Protein AF-H0EH13-F1 (afdb_monomer_lite)

Secondary structure (DSSP, 8-state):
--S-SEEEEEEEE---SSHHHHHHHHTT-B-TTSS--TT-TT---B----EEEEEEEE-HHHHHHTT----------------S-SSTT---HHHHHHHHHHH--S---S---------TTHHHHHHHHHHTSTTSSSS---TTTT--------TTPPPPPPB-SS-B-----EE---

Organism: Glarea lozoyensis (strain ATCC 74030 / MF5533) (NCBI:txid1104152)

Sequence (178 aa):
MGESGIAVAAGGNLILGPELFIALSKLNMASSKGRSAMWDADVDGYGRGEGFVAVVLKRLSDAIRDGDHIDCVIRNTGANQDGRTKGITMPSAALQAELIRKTNSNDQPQYFEAHGTGTQVGDPKEAEAIHKIAPFNGPLKLVTEGAIPWPALADGVPRRASVNSFEIFSQKTLKRIY

Foldseek 3Di:
DPPDQKDKDKDWDDCPDCPVVVVCVVVQAADPVLAQPFPDPPQRHHHFATAMAMAMEHPPVVCVVVVHDAPEAQPFDDDDDQPDDPDPPAHALVVLLVRCVVGDPPDQDPDDDFLRTSHPRVNVSRLSNQCVDPPNVDPRPPVPPCPPVPPCDPPPDDDDFDDRVRYGPDDDDHYYHD

Structure (mmCIF, N/CA/C/O backbone):
data_AF-H0EH13-F1
#
_entry.id   AF-H0EH13-F1
#
loop_
_atom_site.group_PDB
_atom_site.id
_atom_site.type_symbol
_atom_site.label_atom_id
_atom_site.label_alt_id
_atom_site.label_comp_id
_atom_site.label_asym_id
_atom_site.label_entity_id
_atom_site.label_seq_id
_atom_site.pdbx_PDB_ins_code
_atom_site.Cartn_x
_atom_site.Cartn_y
_atom_site.Cartn_z
_atom_site.occupancy
_atom_site.B_iso_or_equiv
_atom_site.auth_seq_id
_atom_site.auth_comp_id
_atom_site.auth_asym_id
_atom_site.auth_atom_id
_atom_site.pdbx_PDB_model_num
ATOM 1 N N . MET A 1 1 ? -1.075 9.176 20.485 1.00 54.72 1 MET A N 1
ATOM 2 C CA . MET A 1 1 ? -0.876 10.600 20.825 1.00 54.72 1 MET A CA 1
ATOM 3 C C . MET A 1 1 ? -2.207 11.298 20.566 1.00 54.72 1 MET A C 1
ATOM 5 O O . MET A 1 1 ? -2.710 11.210 19.456 1.00 54.72 1 MET A O 1
ATOM 9 N N . GLY A 1 2 ? -2.868 11.816 21.607 1.00 76.62 2 GLY A N 1
ATOM 10 C CA . GLY A 1 2 ? -4.240 12.356 21.561 1.00 76.62 2 GLY A CA 1
ATOM 11 C C . GLY A 1 2 ? -4.309 13.814 21.105 1.00 76.62 2 GLY A C 1
ATOM 12 O O . GLY A 1 2 ? -5.017 14.606 21.712 1.00 76.62 2 GLY A O 1
ATOM 13 N N . GLU A 1 3 ? -3.530 14.165 20.085 1.00 83.12 3 GLU A N 1
ATOM 14 C CA . GLU A 1 3 ? -3.295 15.551 19.649 1.00 83.12 3 GLU A CA 1
ATOM 15 C C . GLU A 1 3 ? -4.515 16.180 18.964 1.00 83.12 3 GLU A C 1
ATOM 17 O O . GLU A 1 3 ? -4.647 17.399 18.931 1.00 83.12 3 GLU A O 1
ATOM 22 N N . SER A 1 4 ? -5.437 15.353 18.461 1.00 90.12 4 SER A N 1
ATOM 23 C CA . SER A 1 4 ? -6.726 15.794 17.936 1.00 90.12 4 SER A CA 1
ATOM 24 C C . SER A 1 4 ? -7.840 14.789 18.244 1.00 90.12 4 SER A C 1
ATOM 26 O O . SER A 1 4 ? -7.603 13.587 18.402 1.00 90.12 4 SER A O 1
ATOM 28 N N . GLY A 1 5 ? -9.078 15.284 18.333 1.00 91.06 5 GLY A N 1
ATOM 29 C CA . GLY A 1 5 ? -10.285 14.454 18.414 1.00 91.06 5 GLY A CA 1
ATOM 30 C C . GLY A 1 5 ? -10.743 13.907 17.058 1.00 91.06 5 GLY A C 1
ATOM 31 O O . GLY A 1 5 ? -11.390 12.863 17.013 1.00 91.06 5 GLY A O 1
ATOM 32 N N . ILE A 1 6 ? -10.392 14.595 15.966 1.00 94.56 6 ILE A N 1
ATOM 33 C CA . ILE A 1 6 ? -10.706 14.236 14.576 1.00 94.56 6 ILE A CA 1
ATOM 34 C C . ILE A 1 6 ? -9.483 14.551 13.708 1.00 94.56 6 ILE A C 1
ATOM 36 O O . ILE A 1 6 ? -8.852 15.592 13.882 1.00 94.56 6 ILE A O 1
ATOM 40 N N . ALA A 1 7 ? -9.158 13.692 12.750 1.00 94.69 7 ALA A N 1
ATOM 41 C CA . ALA A 1 7 ? -8.095 13.943 11.781 1.00 94.69 7 ALA A CA 1
ATOM 42 C C . ALA A 1 7 ? -8.599 13.736 10.352 1.00 94.69 7 ALA A C 1
ATOM 44 O O . ALA A 1 7 ? -9.527 12.966 10.123 1.00 94.69 7 ALA A O 1
ATOM 45 N N . VAL A 1 8 ? -7.970 14.401 9.386 1.00 94.12 8 VAL A N 1
ATOM 46 C CA . VAL A 1 8 ? -8.143 14.100 7.962 1.00 94.12 8 VAL A CA 1
ATOM 47 C C . VAL A 1 8 ? -6.836 13.513 7.454 1.00 94.12 8 VAL A C 1
ATOM 49 O O . VAL A 1 8 ? -5.797 14.163 7.540 1.00 94.12 8 VAL A O 1
ATOM 52 N N . ALA A 1 9 ? -6.891 12.291 6.933 1.00 90.44 9 ALA A N 1
ATOM 53 C CA . ALA A 1 9 ? -5.786 11.663 6.223 1.00 90.44 9 ALA A CA 1
ATOM 54 C C . ALA A 1 9 ? -6.095 11.699 4.726 1.00 90.44 9 ALA A C 1
ATOM 56 O O . ALA A 1 9 ? -7.140 11.219 4.295 1.00 90.44 9 ALA A O 1
ATOM 57 N N . ALA A 1 10 ? -5.213 12.293 3.930 1.00 87.81 10 ALA A N 1
ATOM 58 C CA . ALA A 1 10 ? -5.427 12.469 2.500 1.00 87.81 10 ALA A CA 1
ATOM 59 C C . ALA A 1 10 ? -4.150 12.193 1.709 1.00 87.81 10 ALA A C 1
ATOM 61 O O . ALA A 1 10 ? -3.042 12.332 2.226 1.00 87.81 10 ALA A O 1
ATOM 62 N N . GLY A 1 11 ? -4.321 11.823 0.445 1.00 84.81 11 GLY A N 1
ATOM 63 C CA . GLY A 1 11 ? -3.234 11.576 -0.490 1.00 84.81 11 GLY A CA 1
ATOM 64 C C . GLY A 1 11 ? -3.709 11.751 -1.925 1.00 84.81 11 GLY A C 1
ATOM 65 O O . GLY A 1 11 ? -4.874 11.515 -2.241 1.00 84.81 11 GLY A O 1
ATOM 66 N N . GLY A 1 12 ? -2.807 12.175 -2.802 1.00 85.94 12 GLY A N 1
ATOM 67 C CA . GLY A 1 12 ? -3.092 12.300 -4.223 1.00 85.94 12 GLY A CA 1
ATOM 68 C C . GLY A 1 12 ? -1.839 12.173 -5.072 1.00 85.94 12 GLY A C 1
ATOM 69 O O . GLY A 1 12 ? -0.728 12.379 -4.589 1.00 85.94 12 GLY A O 1
ATOM 70 N N . ASN A 1 13 ? -2.045 11.831 -6.338 1.00 84.62 13 ASN A N 1
ATOM 71 C CA . ASN A 1 13 ? -1.014 11.709 -7.354 1.00 84.62 13 ASN A CA 1
ATOM 72 C C . ASN A 1 13 ? -1.520 12.322 -8.662 1.00 84.62 13 ASN A C 1
ATOM 74 O O . ASN A 1 13 ? -2.626 12.006 -9.105 1.00 84.62 13 ASN A O 1
ATOM 78 N N . LEU A 1 14 ? -0.694 13.169 -9.272 1.00 88.25 14 LEU A N 1
ATOM 79 C CA . LEU A 1 14 ? -0.935 13.778 -10.576 1.00 88.25 14 LEU A CA 1
ATOM 80 C C . LEU A 1 14 ? 0.293 13.562 -11.464 1.00 88.25 14 LEU A C 1
ATOM 82 O O . LEU A 1 14 ? 1.437 13.654 -11.014 1.00 88.25 14 LEU A O 1
ATOM 86 N N . ILE A 1 15 ? 0.058 13.294 -12.740 1.00 89.44 15 ILE A N 1
ATOM 87 C CA . ILE A 1 15 ? 1.062 13.118 -13.780 1.00 89.44 15 ILE A CA 1
ATOM 88 C C . ILE A 1 15 ? 1.108 14.425 -14.572 1.00 89.44 15 ILE A C 1
ATOM 90 O O . ILE A 1 15 ? 0.484 14.586 -15.613 1.00 89.44 15 ILE A O 1
ATOM 94 N N . LEU A 1 16 ? 1.868 15.382 -14.043 1.00 94.31 16 LEU A N 1
ATOM 95 C CA . LEU A 1 16 ? 1.957 16.737 -14.599 1.00 94.31 16 LEU A CA 1
ATOM 96 C C . LEU A 1 16 ? 2.927 16.858 -15.785 1.00 94.31 16 LEU A C 1
ATOM 98 O O . LEU A 1 16 ? 2.994 17.906 -16.421 1.00 94.31 16 LEU A O 1
ATOM 102 N N . GLY A 1 17 ? 3.688 15.801 -16.071 1.00 94.62 17 GLY A N 1
ATOM 103 C CA . GLY A 1 17 ? 4.712 15.795 -17.106 1.00 94.62 17 GLY A CA 1
ATOM 104 C C . GLY A 1 17 ? 5.308 14.404 -17.358 1.00 94.62 17 GLY A C 1
ATOM 105 O O . GLY A 1 17 ? 5.054 13.455 -16.599 1.00 94.62 17 GLY A O 1
ATOM 106 N N . PRO A 1 18 ? 6.076 14.252 -18.452 1.00 95.56 18 PRO A N 1
ATOM 107 C CA . PRO A 1 18 ? 6.612 12.967 -18.892 1.00 95.56 18 PRO A CA 1
ATOM 108 C C . PRO A 1 18 ? 7.867 12.515 -18.130 1.00 95.56 18 PRO A C 1
ATOM 110 O O . PRO A 1 18 ? 8.273 11.363 -18.266 1.00 95.56 18 PRO A O 1
ATOM 113 N N . GLU A 1 19 ? 8.503 13.373 -17.333 1.00 95.94 19 GLU A N 1
ATOM 114 C CA . GLU A 1 19 ? 9.848 13.167 -16.775 1.00 95.94 19 GLU A CA 1
ATOM 115 C C . GLU A 1 19 ? 9.931 11.897 -15.926 1.00 95.94 19 GLU A C 1
ATOM 117 O O . GLU A 1 19 ? 10.826 11.070 -16.114 1.00 95.94 19 GLU A O 1
ATOM 122 N N . LEU A 1 20 ? 8.958 11.702 -15.030 1.00 90.75 20 LEU A N 1
ATOM 123 C CA . LEU A 1 20 ? 8.872 10.492 -14.211 1.00 90.75 20 LEU A CA 1
ATOM 124 C C . LEU A 1 20 ? 8.579 9.252 -15.058 1.00 90.75 20 LEU A C 1
ATOM 126 O O . LEU A 1 20 ? 9.126 8.189 -14.783 1.00 90.75 20 LEU A O 1
ATOM 130 N N . PHE A 1 21 ? 7.766 9.375 -16.110 1.00 91.00 21 PHE A N 1
ATOM 131 C CA . PHE A 1 21 ? 7.489 8.260 -17.017 1.00 91.00 21 PHE A CA 1
ATOM 132 C C . PHE A 1 21 ? 8.769 7.821 -17.745 1.00 91.00 21 PHE A C 1
ATOM 134 O O . PHE A 1 21 ? 9.078 6.631 -17.802 1.00 91.00 21 PHE A O 1
ATOM 141 N N . ILE A 1 22 ? 9.564 8.783 -18.224 1.00 94.56 22 ILE A N 1
ATOM 142 C CA . ILE A 1 22 ? 10.861 8.544 -18.872 1.00 94.56 22 ILE A CA 1
ATOM 143 C C . ILE A 1 22 ? 11.846 7.896 -17.891 1.00 94.56 22 ILE A C 1
ATOM 145 O O . ILE A 1 22 ? 12.510 6.922 -18.244 1.00 94.56 22 ILE A O 1
ATOM 149 N N . ALA A 1 23 ? 11.948 8.412 -16.663 1.00 93.00 23 ALA A N 1
ATOM 150 C CA . ALA A 1 23 ? 12.843 7.864 -15.645 1.00 93.00 23 ALA A CA 1
ATOM 151 C C . ALA A 1 23 ? 12.492 6.408 -15.293 1.00 93.00 23 ALA A C 1
ATOM 153 O O . ALA A 1 23 ? 13.369 5.547 -15.288 1.00 93.00 23 ALA A O 1
ATOM 154 N N . LEU A 1 24 ? 11.208 6.115 -15.074 1.00 90.81 24 LEU A N 1
ATOM 155 C CA . LEU A 1 24 ? 10.723 4.768 -14.758 1.00 90.81 24 LEU A CA 1
ATOM 156 C C . LEU A 1 24 ? 10.870 3.800 -15.936 1.00 90.81 24 LEU A C 1
ATOM 158 O O . LEU A 1 24 ? 11.195 2.634 -15.726 1.00 90.81 24 LEU A O 1
ATOM 162 N N . SER A 1 25 ? 10.706 4.286 -17.168 1.00 90.56 25 SER A N 1
ATOM 163 C CA . SER A 1 25 ? 10.962 3.492 -18.377 1.00 90.56 25 SER A CA 1
ATOM 164 C C . SER A 1 25 ? 12.436 3.091 -18.475 1.00 90.56 25 SER A C 1
ATOM 166 O O . SER A 1 25 ? 12.742 1.937 -18.746 1.00 90.56 25 SER A O 1
ATOM 168 N N . LYS A 1 26 ? 13.369 4.006 -18.168 1.00 92.69 26 LYS A N 1
ATOM 169 C CA . LYS A 1 26 ? 14.815 3.702 -18.135 1.00 92.69 26 LYS A CA 1
ATOM 170 C C . LYS A 1 26 ? 15.196 2.690 -17.052 1.00 92.69 26 LYS A C 1
ATOM 172 O O . LYS A 1 26 ? 16.201 2.002 -17.195 1.00 92.69 26 LYS A O 1
ATOM 177 N N . LEU A 1 27 ? 14.410 2.609 -15.980 1.00 89.31 27 LEU A N 1
ATOM 178 C CA . LEU A 1 27 ? 14.568 1.620 -14.913 1.00 89.31 27 LEU A CA 1
ATOM 179 C C . LEU A 1 27 ? 13.824 0.304 -15.199 1.00 89.31 27 LEU A C 1
ATOM 181 O O . LEU A 1 27 ? 13.862 -0.589 -14.358 1.00 89.31 27 LEU A O 1
ATOM 185 N N . ASN A 1 28 ? 13.161 0.175 -16.357 1.00 88.94 28 ASN A N 1
ATOM 186 C CA . ASN A 1 28 ? 12.287 -0.952 -16.708 1.00 88.94 28 ASN A CA 1
ATOM 187 C C . ASN A 1 28 ? 11.207 -1.227 -15.645 1.00 88.94 28 ASN A C 1
ATOM 189 O O . ASN A 1 28 ? 10.910 -2.373 -15.323 1.00 88.94 28 ASN A O 1
ATOM 193 N N . MET A 1 29 ? 10.654 -0.162 -15.056 1.00 88.88 29 MET A N 1
ATOM 194 C CA . MET A 1 29 ? 9.601 -0.257 -14.039 1.00 88.88 29 MET A CA 1
ATOM 195 C C . MET A 1 29 ? 8.202 -0.007 -14.610 1.00 88.88 29 MET A C 1
ATOM 197 O O . MET A 1 29 ? 7.222 -0.470 -14.035 1.00 88.88 29 MET A O 1
ATOM 201 N N . ALA A 1 30 ? 8.097 0.728 -15.718 1.00 90.00 30 ALA A N 1
ATOM 202 C CA . ALA A 1 30 ? 6.824 1.013 -16.373 1.00 90.00 30 ALA A CA 1
ATOM 203 C C . ALA A 1 30 ? 6.450 -0.109 -17.354 1.00 90.00 30 ALA A C 1
ATOM 205 O O . ALA A 1 30 ? 7.268 -0.486 -18.192 1.00 90.00 30 ALA A O 1
ATOM 206 N N . SER A 1 31 ? 5.207 -0.589 -17.280 1.00 89.12 31 SER A N 1
ATOM 207 C CA . SER A 1 31 ? 4.662 -1.553 -18.240 1.00 89.12 31 SER A CA 1
ATOM 208 C C . SER A 1 31 ? 4.526 -0.921 -19.624 1.00 89.12 31 SER A C 1
ATOM 210 O O . SER A 1 31 ? 3.983 0.179 -19.768 1.00 89.12 31 SER A O 1
ATOM 212 N N . SER A 1 32 ? 4.912 -1.661 -20.665 1.00 89.38 32 SER A N 1
ATOM 213 C CA . SER A 1 32 ? 4.678 -1.265 -22.061 1.00 89.38 32 SER A CA 1
ATOM 214 C C . SER A 1 32 ? 3.188 -1.257 -22.428 1.00 89.38 32 SER A C 1
ATOM 216 O O . SER A 1 32 ? 2.768 -0.545 -23.340 1.00 89.38 32 SER A O 1
ATOM 218 N N . LYS A 1 33 ? 2.379 -2.022 -21.686 1.00 86.00 33 LYS A N 1
ATOM 219 C CA . LYS A 1 33 ? 0.923 -2.139 -21.842 1.00 86.00 33 LYS A CA 1
ATOM 220 C C . LYS A 1 33 ? 0.164 -1.109 -20.999 1.00 86.00 33 LYS A C 1
ATOM 222 O O . LYS A 1 33 ? -1.061 -1.056 -21.074 1.00 86.00 33 LYS A O 1
ATOM 227 N N . GLY A 1 34 ? 0.868 -0.324 -20.176 1.00 84.44 34 GLY A N 1
ATOM 228 C CA . GLY A 1 34 ? 0.276 0.707 -19.322 1.00 84.44 34 GLY A CA 1
ATOM 229 C C . GLY A 1 34 ? -0.646 0.173 -18.221 1.00 84.44 34 GLY A C 1
ATOM 230 O O . GLY A 1 34 ? -1.480 0.928 -17.731 1.00 84.44 34 GLY A O 1
ATOM 231 N N . ARG A 1 35 ? -0.519 -1.105 -17.834 1.00 83.19 35 ARG A N 1
ATOM 232 C CA . ARG A 1 35 ? -1.324 -1.742 -16.777 1.00 83.19 35 ARG A CA 1
ATOM 233 C C . ARG A 1 35 ? -0.442 -2.526 -15.812 1.00 83.19 35 ARG A C 1
ATOM 235 O O . ARG A 1 35 ? 0.536 -3.123 -16.249 1.00 83.19 35 ARG A O 1
ATOM 242 N N . SER A 1 36 ? -0.831 -2.596 -14.544 1.00 84.38 36 SER A N 1
ATOM 243 C CA . SER A 1 36 ? -0.211 -3.503 -13.571 1.00 84.38 36 SER A CA 1
ATOM 244 C C . SER A 1 36 ? -0.865 -4.883 -13.654 1.00 84.38 36 SER A C 1
ATOM 246 O O . SER A 1 36 ? -2.033 -5.057 -13.309 1.00 84.38 36 SER A O 1
ATOM 248 N N . ALA A 1 37 ? -0.136 -5.875 -14.164 1.00 83.69 37 ALA A N 1
ATOM 249 C CA . ALA A 1 37 ? -0.628 -7.245 -14.317 1.00 83.69 37 ALA A CA 1
ATOM 250 C C . ALA A 1 37 ? -0.261 -8.104 -13.094 1.00 83.69 37 ALA A C 1
ATOM 252 O O . ALA A 1 37 ? 0.515 -9.044 -13.212 1.00 83.69 37 ALA A O 1
ATOM 253 N N . MET A 1 38 ? -0.772 -7.743 -11.911 1.00 82.12 38 MET A N 1
ATOM 254 C CA . MET A 1 38 ? -0.418 -8.392 -10.639 1.00 82.12 38 MET A CA 1
ATOM 255 C C . MET A 1 38 ? -0.448 -9.929 -10.724 1.00 82.12 38 MET A C 1
ATOM 257 O O . MET A 1 38 ? -1.483 -10.511 -11.049 1.00 82.12 38 MET A O 1
ATOM 261 N N . TRP A 1 39 ? 0.676 -10.566 -10.378 1.00 78.88 39 TRP A N 1
ATOM 262 C CA . TRP A 1 39 ? 0.885 -12.024 -10.357 1.00 78.88 39 TRP A CA 1
ATOM 263 C C . TRP A 1 39 ? 0.629 -12.759 -11.685 1.00 78.88 39 TRP A C 1
ATOM 265 O O . TRP A 1 39 ? 0.521 -13.986 -11.697 1.00 78.88 39 TRP A O 1
ATOM 275 N N . ASP A 1 40 ? 0.560 -12.032 -12.801 1.00 83.25 40 ASP A N 1
ATOM 276 C CA . ASP A 1 40 ? 0.473 -12.602 -14.145 1.00 83.25 40 ASP A CA 1
ATOM 277 C C . ASP A 1 40 ? 1.837 -13.186 -14.572 1.00 83.25 40 ASP A C 1
ATOM 279 O O . ASP A 1 40 ? 2.895 -12.755 -14.108 1.00 83.25 40 ASP A O 1
ATOM 283 N N . ALA A 1 41 ? 1.830 -14.171 -15.469 1.00 83.94 41 ALA A N 1
ATOM 284 C CA . ALA A 1 41 ? 3.056 -14.715 -16.051 1.00 83.94 41 ALA A CA 1
ATOM 285 C C . ALA A 1 41 ? 3.766 -13.687 -16.951 1.00 83.94 41 ALA A C 1
ATOM 287 O O . ALA A 1 41 ? 4.995 -13.680 -17.031 1.00 83.94 41 ALA A O 1
ATOM 288 N N . ASP A 1 42 ? 2.999 -12.789 -17.578 1.00 85.38 42 ASP A N 1
ATOM 289 C CA . ASP A 1 42 ? 3.485 -11.816 -18.561 1.00 85.38 42 ASP A CA 1
ATOM 290 C C . ASP A 1 42 ? 3.710 -10.411 -17.964 1.00 85.38 42 ASP A C 1
ATOM 292 O O . ASP A 1 42 ? 3.483 -9.393 -18.634 1.00 85.38 42 ASP A O 1
ATOM 296 N N . VAL A 1 43 ? 4.135 -10.345 -16.697 1.00 84.56 43 VAL A N 1
ATOM 297 C CA . VAL A 1 43 ? 4.481 -9.098 -15.996 1.00 84.56 43 VAL A CA 1
ATOM 298 C C . VAL A 1 43 ? 5.682 -8.383 -16.626 1.00 84.56 43 VAL A C 1
ATOM 300 O O . VAL A 1 43 ? 6.763 -8.956 -16.793 1.00 84.56 43 VAL A O 1
ATOM 303 N N . ASP A 1 44 ? 5.513 -7.094 -16.928 1.00 88.50 44 ASP A N 1
ATOM 304 C CA . ASP A 1 44 ? 6.537 -6.235 -17.540 1.00 88.50 44 ASP A CA 1
ATOM 305 C C . ASP A 1 44 ? 6.702 -4.870 -16.847 1.00 88.50 44 ASP A C 1
ATOM 307 O O . ASP A 1 44 ? 7.415 -4.008 -17.354 1.00 88.50 44 ASP A O 1
ATOM 311 N N . GLY A 1 45 ? 6.069 -4.667 -15.687 1.00 88.12 45 GLY A N 1
ATOM 312 C CA . GLY A 1 45 ? 6.070 -3.403 -14.954 1.00 88.12 45 GLY A CA 1
ATOM 313 C C . GLY A 1 45 ? 4.665 -2.969 -14.544 1.00 88.12 45 GLY A C 1
ATOM 314 O O . GLY A 1 45 ? 3.700 -3.717 -14.681 1.00 88.12 45 GLY A O 1
ATOM 315 N N . TYR A 1 46 ? 4.547 -1.729 -14.072 1.00 84.88 46 TYR A N 1
ATOM 316 C CA . TYR A 1 46 ? 3.275 -1.167 -13.611 1.00 84.88 46 TYR A CA 1
ATOM 317 C C . TYR A 1 46 ? 2.735 -0.069 -14.535 1.00 84.88 46 TYR A C 1
ATOM 319 O O . TYR A 1 46 ? 3.485 0.596 -15.260 1.00 84.88 46 TYR A O 1
ATOM 327 N N . GLY A 1 47 ? 1.417 0.136 -14.493 1.00 87.00 47 GLY A N 1
ATOM 328 C CA . GLY A 1 47 ? 0.738 1.276 -15.111 1.00 87.00 47 GLY A CA 1
ATOM 329 C C . GLY A 1 47 ? 0.723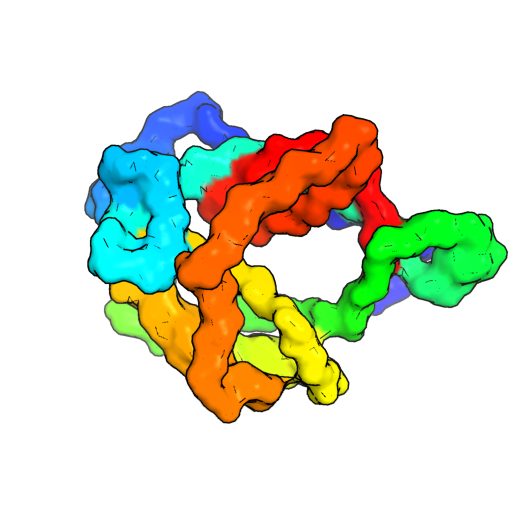 2.485 -14.175 1.00 87.00 47 GLY A C 1
ATOM 330 O O . GLY A 1 47 ? 0.548 2.339 -12.973 1.00 87.00 47 GLY A O 1
ATOM 331 N N . ARG A 1 48 ? 0.910 3.704 -14.695 1.00 85.50 48 ARG A N 1
ATOM 332 C CA . ARG A 1 48 ? 0.820 4.920 -13.864 1.00 85.50 48 ARG A CA 1
ATOM 333 C C . ARG A 1 48 ? -0.612 5.448 -13.854 1.00 85.50 48 ARG A C 1
ATOM 335 O O . ARG A 1 48 ? -1.188 5.643 -14.919 1.00 85.50 48 ARG A O 1
ATOM 342 N N . GLY A 1 49 ? -1.143 5.743 -12.669 1.00 83.19 49 GLY A N 1
ATOM 343 C CA . GLY A 1 49 ? -2.481 6.324 -12.499 1.00 83.19 49 GLY A CA 1
ATOM 344 C C . GLY A 1 49 ? -2.481 7.663 -11.761 1.00 83.19 49 GLY A C 1
ATOM 345 O O . GLY A 1 49 ? -1.566 7.962 -10.997 1.00 83.19 49 GLY A O 1
ATOM 346 N N . GLU A 1 50 ? -3.530 8.458 -11.955 1.00 83.62 50 GLU A N 1
ATOM 347 C CA . GLU A 1 50 ? -3.790 9.695 -11.210 1.00 83.62 50 GLU A CA 1
ATOM 348 C C . GLU A 1 50 ? -4.980 9.533 -10.266 1.00 83.62 50 GLU A C 1
ATOM 350 O O . GLU A 1 50 ? -5.931 8.802 -10.548 1.00 83.62 50 GLU A O 1
ATOM 355 N N . GLY A 1 51 ? -4.981 10.282 -9.167 1.00 81.81 51 GLY A N 1
ATOM 356 C CA . GLY A 1 51 ? -6.152 10.352 -8.310 1.00 81.81 51 GLY A CA 1
ATOM 357 C C . GLY A 1 51 ? -5.929 11.080 -6.999 1.00 81.81 51 GLY A C 1
ATOM 358 O O . GLY A 1 51 ? -4.837 11.548 -6.692 1.00 81.81 51 GLY A O 1
ATOM 359 N N . PHE A 1 52 ? -6.999 11.184 -6.221 1.00 83.50 52 PHE A N 1
ATOM 360 C CA . PHE A 1 52 ? -6.986 11.793 -4.899 1.00 83.50 52 PHE A CA 1
ATOM 361 C C . PHE A 1 52 ? -7.976 11.071 -3.992 1.00 83.50 52 PHE A C 1
ATOM 363 O O . PHE A 1 52 ? -9.067 10.691 -4.424 1.00 83.50 52 PHE A O 1
ATOM 370 N N . VAL A 1 53 ? -7.611 10.929 -2.724 1.00 82.06 53 VAL A N 1
ATOM 371 C CA . VAL A 1 53 ? -8.468 10.393 -1.673 1.00 82.06 53 VAL A CA 1
ATOM 372 C C . VAL A 1 53 ? -8.279 11.196 -0.394 1.00 82.06 53 VAL A C 1
ATOM 374 O O . VAL A 1 53 ? -7.181 11.652 -0.078 1.00 82.06 53 VAL A O 1
ATOM 377 N N . ALA A 1 54 ? -9.358 11.331 0.366 1.00 85.12 54 ALA A N 1
ATOM 378 C CA . ALA A 1 54 ? -9.306 11.816 1.731 1.00 85.12 54 ALA A CA 1
ATOM 379 C C . ALA A 1 54 ? -10.273 11.017 2.597 1.00 85.12 54 ALA A C 1
ATOM 381 O O . ALA A 1 54 ? -11.388 10.693 2.174 1.00 85.12 54 ALA A O 1
ATOM 382 N N . VAL A 1 55 ? -9.829 10.728 3.816 1.00 86.69 55 VAL A N 1
ATOM 383 C CA . VAL A 1 55 ? -10.612 10.047 4.833 1.00 86.69 55 VAL A CA 1
ATOM 384 C C . VAL A 1 55 ? -10.588 10.823 6.138 1.00 86.69 55 VAL A C 1
ATOM 386 O O . VAL A 1 55 ? -9.568 11.402 6.512 1.00 86.69 55 VAL A O 1
ATOM 389 N N . VAL A 1 56 ? -11.719 10.850 6.832 1.00 92.31 56 VAL A N 1
ATOM 390 C CA . VAL A 1 56 ? -11.824 11.489 8.148 1.00 92.31 56 VAL A CA 1
ATOM 391 C C . VAL A 1 56 ? -11.792 10.413 9.218 1.00 92.31 56 VAL A C 1
ATOM 393 O O . VAL A 1 56 ? -12.669 9.557 9.232 1.00 92.31 56 VAL A O 1
ATOM 396 N N . LEU A 1 57 ? -10.815 10.516 10.113 1.00 94.00 57 LEU A N 1
ATOM 397 C CA . LEU A 1 57 ? -10.565 9.610 11.223 1.00 94.00 57 LEU A CA 1
ATOM 398 C C . LEU A 1 57 ? -11.085 10.205 12.530 1.00 94.00 57 LEU A C 1
ATOM 400 O O . LEU A 1 57 ? -10.933 11.403 12.792 1.00 94.00 57 LEU A O 1
ATOM 404 N N . LYS A 1 58 ? -11.641 9.357 13.390 1.00 93.44 58 LYS A N 1
ATOM 405 C CA . LYS A 1 58 ? -12.078 9.712 14.745 1.00 93.44 58 LYS A CA 1
ATOM 406 C C . LYS A 1 58 ? -12.001 8.474 15.626 1.00 93.44 58 LYS A C 1
ATOM 408 O O . LYS A 1 58 ? -12.125 7.357 15.138 1.00 93.44 58 LYS A O 1
ATOM 413 N N . ARG A 1 59 ? -11.850 8.656 16.938 1.00 95.06 59 ARG A N 1
ATOM 414 C CA . ARG A 1 59 ? -11.949 7.529 17.875 1.00 95.06 59 ARG A CA 1
ATOM 415 C C . ARG A 1 59 ? -13.323 6.869 17.762 1.00 95.06 59 ARG A C 1
ATOM 417 O O . ARG A 1 59 ? -14.338 7.558 17.853 1.00 95.06 59 ARG A O 1
ATOM 424 N N . LEU A 1 60 ? -13.343 5.540 17.659 1.00 94.50 60 LEU A N 1
ATOM 425 C CA . LEU A 1 60 ? -14.570 4.745 17.550 1.00 94.50 60 LEU A CA 1
ATOM 426 C C . LEU A 1 60 ? -15.588 5.072 18.656 1.00 94.50 60 LEU A C 1
ATOM 428 O O . LEU A 1 60 ? -16.772 5.220 18.379 1.00 94.50 60 LEU A O 1
ATOM 432 N N . SER A 1 61 ? -15.133 5.254 19.900 1.00 95.06 61 SER A N 1
ATOM 433 C CA . SER A 1 61 ? -16.008 5.615 21.023 1.00 95.06 61 SER A CA 1
ATOM 434 C C . SER A 1 61 ? -16.713 6.959 20.823 1.00 95.06 61 SER A C 1
ATOM 436 O O . SER A 1 61 ? -17.891 7.087 21.140 1.00 95.06 61 SER A O 1
ATOM 438 N N . ASP A 1 62 ? -16.013 7.956 20.276 1.00 95.88 62 ASP A N 1
ATOM 439 C CA . ASP A 1 62 ? -16.598 9.270 20.006 1.00 95.88 62 ASP A CA 1
ATOM 440 C C . ASP A 1 62 ? -17.487 9.238 18.758 1.00 95.88 62 ASP A C 1
ATOM 442 O O . ASP A 1 62 ? -18.459 9.980 18.680 1.00 95.88 62 ASP A O 1
ATOM 446 N N . ALA A 1 63 ? -17.171 8.396 17.772 1.00 93.62 63 ALA A N 1
ATOM 447 C CA . ALA A 1 63 ? -18.028 8.174 16.608 1.00 93.62 63 ALA A CA 1
ATOM 448 C C . ALA A 1 63 ? -19.378 7.573 17.022 1.00 93.62 63 ALA A C 1
ATOM 450 O O . ALA A 1 63 ? -20.422 8.096 16.647 1.00 93.62 63 ALA A O 1
ATOM 451 N N . ILE A 1 64 ? -19.348 6.544 17.877 1.00 95.94 64 ILE A N 1
ATOM 452 C CA . ILE A 1 64 ? -20.548 5.910 18.438 1.00 95.94 64 ILE A CA 1
ATOM 453 C C . ILE A 1 64 ? -21.339 6.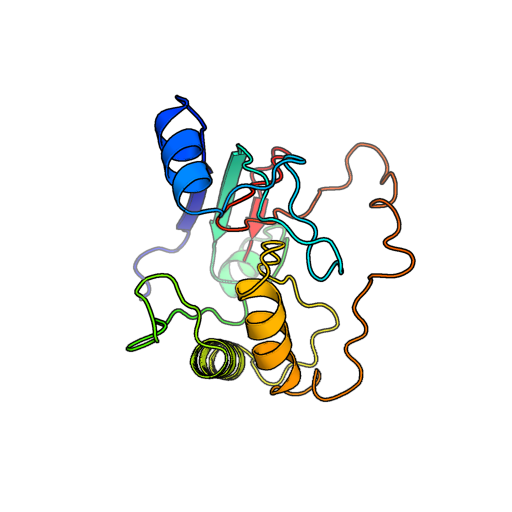904 19.293 1.00 95.94 64 ILE A C 1
ATOM 455 O O . ILE A 1 64 ? -22.547 7.026 19.108 1.00 95.94 64 ILE A O 1
ATOM 459 N N . ARG A 1 65 ? -20.672 7.627 20.208 1.00 97.19 65 ARG A N 1
ATOM 460 C CA . ARG A 1 65 ? -21.325 8.626 21.072 1.00 97.19 65 ARG A CA 1
ATOM 461 C C . ARG A 1 65 ? -22.066 9.681 20.256 1.00 97.19 65 ARG A C 1
ATOM 463 O O . ARG A 1 65 ? -23.181 10.044 20.610 1.00 97.19 65 ARG A O 1
ATOM 470 N N . ASP A 1 66 ? -21.441 10.163 19.187 1.00 96.44 66 ASP A N 1
ATOM 471 C CA . ASP A 1 66 ? -21.981 11.260 18.385 1.00 96.44 66 ASP A CA 1
ATOM 472 C C . ASP A 1 66 ? -22.951 10.767 17.289 1.00 96.44 66 ASP A C 1
ATOM 474 O O . ASP A 1 66 ? -23.475 11.580 16.532 1.00 96.44 66 ASP A O 1
ATOM 478 N N . GLY A 1 67 ? -23.217 9.455 17.205 1.00 96.38 67 GLY A N 1
ATOM 479 C CA . GLY A 1 67 ? -24.131 8.872 16.218 1.00 96.38 67 GLY A CA 1
ATOM 480 C C . GLY A 1 67 ? -23.615 8.950 14.779 1.00 96.38 67 GLY A C 1
ATOM 481 O O . GLY A 1 67 ? -24.408 9.004 13.839 1.00 96.38 67 GLY A O 1
ATOM 482 N N . ASP A 1 68 ? -22.294 8.986 14.596 1.00 93.50 68 ASP A N 1
ATOM 483 C CA . ASP A 1 68 ? -21.681 9.072 13.278 1.00 93.50 68 ASP A CA 1
ATOM 484 C C . ASP A 1 68 ? -21.894 7.777 12.467 1.00 93.50 68 ASP A C 1
ATOM 486 O O . ASP A 1 68 ? -21.827 6.666 12.997 1.00 93.50 68 ASP A O 1
ATOM 490 N N . HIS A 1 69 ? -22.063 7.907 11.148 1.00 91.31 69 HIS A N 1
ATOM 491 C CA . HIS A 1 69 ? -21.974 6.764 10.237 1.00 91.31 69 HIS A CA 1
ATOM 492 C C . HIS A 1 69 ? -20.523 6.282 10.132 1.00 91.31 69 HIS A C 1
ATOM 494 O O . HIS A 1 69 ? -19.655 7.086 9.804 1.00 91.31 69 HIS A O 1
ATOM 500 N N . ILE A 1 70 ? -20.277 4.991 10.374 1.00 90.19 70 ILE A N 1
ATOM 501 C CA . ILE A 1 70 ? -18.940 4.381 10.409 1.00 90.19 70 ILE A CA 1
ATOM 502 C C . ILE A 1 70 ? -18.733 3.494 9.173 1.00 90.19 70 ILE A C 1
ATOM 504 O O . ILE A 1 70 ? -19.360 2.440 9.081 1.00 90.19 70 ILE A O 1
ATOM 508 N N . ASP A 1 71 ? -17.836 3.887 8.254 1.00 88.56 71 ASP A N 1
ATOM 509 C CA . ASP A 1 71 ? -17.525 3.092 7.048 1.00 88.56 71 ASP A CA 1
ATOM 510 C C . ASP A 1 71 ? -16.737 1.808 7.388 1.00 88.56 71 ASP A C 1
ATOM 512 O O . ASP A 1 71 ? -17.010 0.733 6.853 1.00 88.56 71 ASP A O 1
ATOM 516 N N . CYS A 1 72 ? -15.730 1.909 8.263 1.00 86.19 72 CYS A N 1
ATOM 517 C CA . CYS A 1 72 ? -14.946 0.777 8.767 1.00 86.19 72 CYS A CA 1
ATOM 518 C C . CYS A 1 72 ? -14.189 1.143 10.055 1.00 86.19 72 CYS A C 1
ATOM 520 O O . CYS A 1 72 ? -14.302 2.272 10.525 1.00 86.19 72 CYS A O 1
ATOM 522 N N . VAL A 1 73 ? -13.468 0.166 10.627 1.00 89.81 73 VAL A N 1
ATOM 523 C CA . VAL A 1 73 ? -12.623 0.323 11.824 1.00 89.81 73 VAL A CA 1
ATOM 524 C C . VAL A 1 73 ? -11.176 -0.066 11.506 1.00 89.81 73 VAL A C 1
ATOM 526 O O . VAL A 1 73 ? -10.907 -1.218 11.155 1.00 89.81 73 VAL A O 1
ATOM 529 N N . ILE A 1 74 ? -10.233 0.855 11.694 1.00 90.56 74 ILE A N 1
ATOM 530 C CA . ILE A 1 74 ? -8.792 0.620 11.604 1.00 90.56 74 ILE A CA 1
ATOM 531 C C . ILE A 1 74 ? -8.335 -0.062 12.895 1.00 90.56 74 ILE A C 1
ATOM 533 O O . ILE A 1 74 ? -8.247 0.548 13.959 1.00 90.56 74 ILE A O 1
ATOM 537 N N . ARG A 1 75 ? -8.026 -1.359 12.804 1.00 89.06 75 ARG A N 1
ATOM 538 C CA . ARG A 1 75 ? -7.546 -2.150 13.950 1.00 89.06 75 ARG A CA 1
ATOM 539 C C . ARG A 1 75 ? -6.095 -1.861 14.292 1.00 89.06 75 ARG A C 1
ATOM 541 O O . ARG A 1 75 ? -5.752 -1.749 15.464 1.00 89.06 75 ARG A O 1
ATOM 548 N N . ASN A 1 76 ? -5.250 -1.764 13.272 1.00 90.00 76 ASN A N 1
ATOM 549 C CA . ASN A 1 76 ? -3.824 -1.575 13.449 1.00 90.00 76 ASN A CA 1
ATOM 550 C C . ASN A 1 76 ? -3.198 -0.956 12.197 1.00 90.00 76 ASN A C 1
ATOM 552 O O . ASN A 1 76 ? -3.701 -1.129 11.087 1.00 90.00 76 ASN A O 1
ATOM 556 N N . THR A 1 77 ? -2.083 -0.254 12.375 1.00 91.69 77 THR A N 1
ATOM 557 C CA . THR A 1 77 ? -1.276 0.303 11.281 1.00 91.69 77 THR A CA 1
ATOM 558 C C . THR A 1 77 ? 0.199 0.115 11.602 1.00 91.69 77 THR A C 1
ATOM 560 O O . THR A 1 77 ? 0.584 -0.036 12.762 1.00 91.69 77 THR A O 1
ATOM 563 N N . GLY A 1 78 ? 1.049 0.102 10.581 1.00 91.69 78 GLY A N 1
ATOM 564 C CA . GLY A 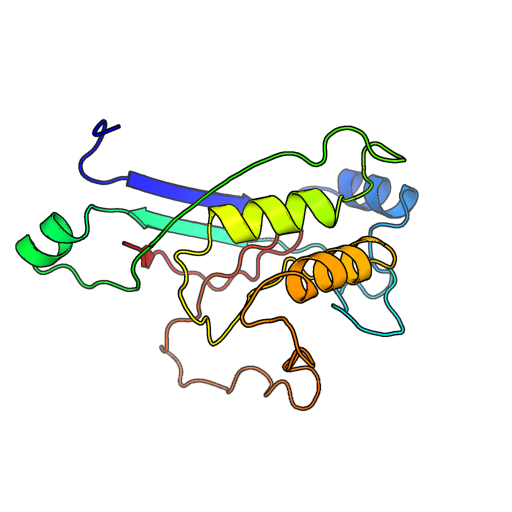1 78 ? 2.483 -0.022 10.784 1.00 91.69 78 GLY A CA 1
ATOM 565 C C . GLY A 1 78 ? 3.262 0.387 9.551 1.00 91.69 78 GLY A C 1
ATOM 566 O O . GLY A 1 78 ? 2.758 0.324 8.434 1.00 91.69 78 GLY A O 1
ATOM 567 N N . ALA A 1 79 ? 4.512 0.770 9.777 1.00 95.19 79 ALA A N 1
ATOM 568 C CA . ALA A 1 79 ? 5.491 1.028 8.736 1.00 95.19 79 ALA A CA 1
ATOM 569 C C . ALA A 1 79 ? 6.850 0.463 9.166 1.00 95.19 79 ALA A C 1
ATOM 571 O O . ALA A 1 79 ? 7.162 0.408 10.362 1.00 95.19 79 ALA A O 1
ATOM 572 N N . ASN A 1 80 ? 7.653 0.048 8.190 1.00 94.69 80 ASN A N 1
ATOM 573 C CA . ASN A 1 80 ? 9.063 -0.297 8.352 1.00 94.69 80 ASN A CA 1
ATOM 574 C C . ASN A 1 80 ? 9.838 0.055 7.065 1.00 94.69 80 ASN A C 1
ATOM 576 O O . ASN A 1 80 ? 9.387 0.896 6.288 1.00 94.69 80 ASN A O 1
ATOM 580 N N . GLN A 1 81 ? 11.031 -0.514 6.884 1.00 93.69 81 GLN A N 1
ATOM 581 C CA . GLN A 1 81 ? 11.899 -0.300 5.725 1.00 93.69 81 GLN A CA 1
ATOM 582 C C . GLN A 1 81 ? 12.569 -1.612 5.328 1.00 93.69 81 GLN A C 1
ATOM 584 O O . GLN A 1 81 ? 12.810 -2.454 6.190 1.00 93.69 81 GLN A O 1
ATOM 589 N N . ASP A 1 82 ? 12.939 -1.745 4.053 1.00 92.25 82 ASP A N 1
ATOM 590 C CA . ASP A 1 82 ? 13.570 -2.953 3.500 1.00 92.25 82 ASP A CA 1
ATOM 591 C C . ASP A 1 82 ? 15.036 -3.160 3.941 1.00 92.25 82 ASP A C 1
ATOM 593 O O . ASP A 1 82 ? 15.631 -4.213 3.693 1.00 92.25 82 ASP A O 1
ATOM 597 N N . GLY A 1 83 ? 15.633 -2.184 4.629 1.00 92.19 83 GLY A N 1
ATOM 598 C CA . GLY A 1 83 ? 16.995 -2.287 5.148 1.00 92.19 83 GLY A CA 1
ATOM 599 C C . GLY A 1 83 ? 18.031 -2.486 4.036 1.00 92.19 83 GLY A C 1
ATOM 600 O O . GLY A 1 83 ? 18.004 -1.810 3.011 1.00 92.19 83 GLY A O 1
ATOM 601 N N . ARG A 1 84 ? 18.992 -3.395 4.248 1.00 93.19 84 ARG A N 1
ATOM 602 C CA . ARG A 1 84 ? 20.060 -3.670 3.274 1.00 93.19 84 ARG A CA 1
ATOM 603 C C . ARG A 1 84 ? 19.661 -4.799 2.324 1.00 93.19 84 ARG A C 1
ATOM 605 O O . ARG A 1 84 ? 19.735 -5.970 2.691 1.00 93.19 84 ARG A O 1
ATOM 612 N N . THR A 1 85 ? 19.325 -4.447 1.087 1.00 91.75 85 THR A N 1
ATOM 613 C CA . THR A 1 85 ? 19.004 -5.388 0.001 1.00 91.75 85 THR A CA 1
ATOM 614 C C . THR A 1 85 ? 20.061 -5.335 -1.116 1.00 91.75 85 THR A C 1
ATOM 616 O O . THR A 1 85 ? 21.059 -4.621 -1.015 1.00 91.75 85 THR A O 1
ATOM 619 N N . LYS A 1 86 ? 19.902 -6.144 -2.177 1.00 87.75 86 LYS A N 1
ATOM 620 C CA . LYS A 1 86 ? 20.867 -6.229 -3.299 1.00 87.75 86 LYS A CA 1
ATOM 621 C C . LYS A 1 86 ? 20.908 -4.975 -4.186 1.00 87.75 86 LYS A C 1
ATOM 623 O O . LYS A 1 86 ? 21.801 -4.853 -5.016 1.00 87.75 86 LYS A O 1
ATOM 628 N N . GLY A 1 87 ? 19.955 -4.068 -4.024 1.00 88.06 87 GLY A N 1
ATOM 629 C CA . GLY A 1 87 ? 19.879 -2.801 -4.738 1.00 88.06 87 GLY A CA 1
ATOM 630 C C . GLY A 1 87 ? 18.869 -1.902 -4.044 1.00 88.06 87 GLY A C 1
ATOM 631 O O . GLY A 1 87 ? 17.938 -2.404 -3.431 1.00 88.06 87 GLY A O 1
ATOM 632 N N . ILE A 1 88 ? 19.037 -0.585 -4.139 1.00 86.38 88 ILE A N 1
ATOM 633 C CA . ILE A 1 88 ? 18.224 0.382 -3.381 1.00 86.38 88 ILE A CA 1
ATOM 634 C C . ILE A 1 88 ? 16.706 0.258 -3.627 1.00 86.38 88 ILE A C 1
ATOM 636 O O . ILE A 1 88 ? 15.919 0.631 -2.769 1.00 86.38 88 ILE A O 1
ATOM 640 N N . THR A 1 89 ? 16.299 -0.297 -4.773 1.00 85.50 89 THR A N 1
ATOM 641 C CA . THR A 1 89 ? 14.897 -0.524 -5.165 1.00 85.50 89 THR A CA 1
ATOM 642 C C . THR A 1 89 ? 14.426 -1.970 -4.980 1.00 85.50 89 THR A C 1
ATOM 644 O O . THR A 1 89 ? 13.298 -2.296 -5.339 1.00 85.50 89 THR A O 1
ATOM 647 N N . MET A 1 90 ? 15.283 -2.864 -4.475 1.00 89.94 90 MET A N 1
ATOM 648 C CA . MET A 1 90 ? 14.958 -4.284 -4.345 1.00 89.94 90 MET A CA 1
ATOM 649 C C . MET A 1 90 ? 14.170 -4.548 -3.057 1.00 89.94 90 MET A C 1
ATOM 651 O O . MET A 1 90 ? 14.704 -4.260 -1.983 1.00 89.94 90 MET A O 1
ATOM 655 N N . PRO A 1 91 ? 12.980 -5.172 -3.139 1.00 91.88 91 PRO A N 1
ATOM 656 C CA . PRO A 1 91 ? 12.128 -5.409 -1.978 1.00 91.88 91 PRO A CA 1
ATOM 657 C C . PRO A 1 91 ? 12.626 -6.557 -1.091 1.00 91.88 91 PRO A C 1
ATOM 659 O O . PRO A 1 91 ? 13.284 -7.498 -1.558 1.00 91.88 91 PRO A O 1
ATOM 662 N N . SER A 1 92 ? 12.259 -6.521 0.195 1.00 93.94 92 SER A N 1
ATOM 663 C CA . SER A 1 92 ? 12.580 -7.565 1.174 1.00 93.94 92 SER A CA 1
ATOM 664 C C . SER A 1 92 ? 11.336 -8.323 1.637 1.00 93.94 92 SER A C 1
ATOM 666 O O . SER A 1 92 ? 10.608 -7.885 2.527 1.00 93.94 92 SER A O 1
ATOM 668 N N . ALA A 1 93 ? 11.139 -9.540 1.120 1.00 92.81 93 ALA A N 1
ATOM 669 C CA . ALA A 1 93 ? 10.033 -10.405 1.550 1.00 92.81 93 ALA A CA 1
ATOM 670 C C . ALA A 1 93 ? 10.043 -10.694 3.065 1.00 92.81 93 ALA A C 1
ATOM 672 O O . ALA A 1 93 ? 8.997 -10.864 3.684 1.00 92.81 93 ALA A O 1
ATOM 673 N N . ALA A 1 94 ? 11.227 -10.756 3.685 1.00 93.88 94 ALA A N 1
ATOM 674 C CA . ALA A 1 94 ? 11.349 -10.996 5.120 1.00 93.88 94 ALA A CA 1
ATOM 675 C C . ALA A 1 94 ? 10.796 -9.824 5.945 1.00 93.88 94 ALA A C 1
ATOM 677 O O . ALA A 1 94 ? 10.056 -10.054 6.903 1.00 93.88 94 ALA A O 1
ATOM 678 N N . LEU A 1 95 ? 11.116 -8.588 5.546 1.00 94.75 95 LEU A N 1
ATOM 679 C CA . LEU A 1 95 ? 10.706 -7.383 6.268 1.00 94.75 95 LEU A CA 1
ATOM 680 C C . LEU A 1 95 ? 9.264 -6.987 5.950 1.00 94.75 95 LEU A C 1
ATOM 682 O O . LEU A 1 95 ? 8.559 -6.534 6.849 1.00 94.75 95 LEU A O 1
ATOM 686 N N . GLN A 1 96 ? 8.771 -7.264 4.741 1.00 93.44 96 GLN A N 1
ATOM 687 C CA . GLN A 1 96 ? 7.333 -7.220 4.463 1.00 93.44 96 GLN A CA 1
ATOM 688 C C . GLN A 1 96 ? 6.576 -8.204 5.361 1.00 93.44 96 GLN A C 1
ATOM 690 O O . GLN A 1 96 ? 5.584 -7.839 5.989 1.00 93.44 96 GLN A O 1
ATOM 695 N N . ALA A 1 97 ? 7.079 -9.436 5.504 1.00 91.25 97 ALA A N 1
ATOM 696 C CA . ALA A 1 97 ? 6.404 -10.425 6.330 1.00 91.25 97 ALA A CA 1
ATOM 697 C C . ALA A 1 97 ? 6.422 -10.068 7.827 1.00 91.25 97 ALA A C 1
ATOM 699 O O . ALA A 1 97 ? 5.474 -10.344 8.562 1.00 91.25 97 ALA A O 1
ATOM 700 N N . GLU A 1 98 ? 7.509 -9.456 8.296 1.00 92.94 98 GLU A N 1
ATOM 701 C CA . GLU A 1 98 ? 7.595 -8.910 9.649 1.00 92.94 98 GLU A CA 1
ATOM 702 C C . GLU A 1 98 ? 6.583 -7.784 9.871 1.00 92.94 98 GLU A C 1
ATOM 704 O O . GLU A 1 98 ? 5.884 -7.795 10.885 1.00 92.94 98 GLU A O 1
ATOM 709 N N . LEU A 1 99 ? 6.454 -6.860 8.911 1.00 93.56 99 LEU A N 1
ATOM 710 C CA . LEU A 1 99 ? 5.474 -5.782 8.991 1.00 93.56 99 LEU A CA 1
ATOM 711 C C . LEU A 1 99 ? 4.055 -6.336 9.092 1.00 93.56 99 LEU A C 1
ATOM 713 O O . LEU A 1 99 ? 3.325 -5.950 9.999 1.00 93.56 99 LEU A O 1
ATOM 717 N N . ILE A 1 100 ? 3.694 -7.271 8.210 1.00 90.19 100 ILE A N 1
ATOM 718 C CA . ILE A 1 100 ? 2.360 -7.879 8.201 1.00 90.19 100 ILE A CA 1
ATOM 719 C C . ILE A 1 100 ? 2.101 -8.631 9.517 1.00 90.19 100 ILE A C 1
ATOM 721 O O . ILE A 1 100 ? 1.016 -8.514 10.074 1.00 90.19 100 ILE A O 1
ATOM 725 N N . ARG A 1 101 ? 3.080 -9.357 10.080 1.00 88.62 101 ARG A N 1
ATOM 726 C CA . ARG A 1 101 ? 2.923 -9.999 11.403 1.00 88.62 101 ARG A CA 1
ATOM 727 C C . ARG A 1 101 ? 2.719 -8.989 12.528 1.00 88.62 101 ARG A C 1
ATOM 729 O O . ARG A 1 101 ? 1.940 -9.246 13.435 1.00 88.62 101 ARG A O 1
ATOM 736 N N . LYS A 1 102 ? 3.424 -7.858 12.482 1.00 89.81 102 LYS A N 1
ATOM 737 C CA . LYS A 1 102 ? 3.300 -6.793 13.483 1.00 89.81 102 LYS A CA 1
ATOM 738 C C . LYS A 1 102 ? 1.945 -6.089 13.401 1.00 89.81 102 LYS A C 1
ATOM 740 O O . LYS A 1 102 ? 1.437 -5.632 14.424 1.00 89.81 102 LYS A O 1
ATOM 745 N N . THR A 1 103 ? 1.383 -5.968 12.199 1.00 90.50 103 THR A N 1
ATOM 746 C CA . THR A 1 103 ? 0.107 -5.282 11.979 1.00 90.50 103 THR A CA 1
ATOM 747 C C . THR A 1 103 ? -1.101 -6.209 12.074 1.00 90.50 103 THR A C 1
ATOM 749 O O . THR A 1 103 ? -2.173 -5.741 12.447 1.00 90.50 103 THR A O 1
ATOM 752 N N . ASN A 1 104 ? -0.951 -7.510 11.820 1.00 83.56 104 ASN A N 1
ATOM 753 C CA . ASN A 1 104 ? -2.044 -8.470 11.927 1.00 83.56 104 ASN A CA 1
ATOM 754 C C . ASN A 1 104 ? -2.360 -8.800 13.397 1.00 83.56 104 ASN A C 1
ATOM 756 O O . ASN A 1 104 ? -1.551 -9.393 14.107 1.00 83.56 104 ASN A O 1
ATOM 760 N N . SER A 1 105 ? -3.567 -8.467 13.849 1.00 68.12 105 SER A N 1
ATOM 761 C CA . SER A 1 105 ? -4.061 -8.641 15.225 1.00 68.12 105 SER A CA 1
ATOM 762 C C . SER A 1 105 ? -4.460 -10.082 15.592 1.00 68.12 105 SER A C 1
ATOM 764 O O . SER A 1 105 ? -5.255 -10.281 16.506 1.00 68.12 105 SER A O 1
ATOM 766 N N . ASN A 1 106 ? -3.899 -11.097 14.923 1.00 65.88 106 ASN A N 1
ATOM 767 C CA . ASN A 1 106 ? -4.375 -12.494 14.932 1.00 65.88 106 ASN A CA 1
ATOM 768 C C . ASN A 1 106 ? -5.795 -12.673 14.370 1.00 65.88 106 ASN A C 1
ATOM 770 O O . ASN A 1 106 ? -6.440 -13.695 14.616 1.00 65.88 106 ASN A O 1
ATOM 774 N N . ASP A 1 107 ? -6.274 -11.699 13.600 1.00 67.81 107 ASP A N 1
ATOM 775 C CA . ASP A 1 107 ? -7.510 -11.847 12.850 1.00 67.81 107 ASP A CA 1
ATOM 776 C C . ASP A 1 107 ? -7.291 -12.848 11.703 1.00 67.81 107 ASP A C 1
ATOM 778 O O . ASP A 1 107 ? -6.172 -13.029 11.210 1.00 67.81 107 ASP A O 1
ATOM 782 N N . GLN A 1 108 ? -8.363 -13.520 11.277 1.00 73.38 108 GLN A N 1
ATOM 783 C CA . GLN A 1 108 ? -8.365 -14.336 10.062 1.00 73.38 108 GLN A CA 1
ATOM 784 C C . GLN A 1 108 ? -8.947 -13.508 8.907 1.00 73.38 108 GLN A C 1
ATOM 786 O O . GLN A 1 108 ? -10.154 -13.576 8.657 1.00 73.38 108 GLN A O 1
ATOM 791 N N . PRO A 1 109 ? -8.139 -12.669 8.227 1.00 74.44 109 PRO A N 1
ATOM 792 C CA . PRO A 1 109 ? -8.628 -11.835 7.140 1.00 74.44 109 PRO A CA 1
ATOM 793 C C . PRO A 1 109 ? -9.180 -12.695 6.003 1.00 74.44 109 PRO A C 1
ATOM 795 O O . PRO A 1 109 ? -8.539 -13.631 5.533 1.00 74.44 109 PRO A O 1
ATOM 798 N N . GLN A 1 110 ? -10.365 -12.330 5.519 1.00 76.88 110 GLN A N 1
ATOM 799 C CA . GLN A 1 110 ? -10.977 -12.956 4.342 1.00 76.88 110 GLN A CA 1
ATOM 800 C C . GLN A 1 110 ? -10.411 -12.406 3.026 1.00 76.88 110 GLN A C 1
ATOM 802 O O . GLN A 1 110 ? -10.695 -12.941 1.958 1.00 76.88 110 GLN A O 1
ATOM 807 N N . TYR A 1 111 ? -9.654 -11.310 3.097 1.00 75.31 111 TYR A N 1
ATOM 808 C CA . TYR A 1 111 ? -9.160 -10.572 1.946 1.00 75.31 111 TYR A CA 1
ATOM 809 C C . TYR A 1 111 ? -7.830 -9.890 2.271 1.00 75.31 111 TYR A C 1
ATOM 811 O O . TYR A 1 111 ? -7.662 -9.358 3.371 1.00 75.31 111 TYR A O 1
ATOM 819 N N . PHE A 1 112 ? -6.918 -9.874 1.300 1.00 79.62 112 PHE A N 1
ATOM 820 C CA . PHE A 1 112 ? -5.652 -9.151 1.362 1.00 79.62 112 PHE A CA 1
ATOM 821 C C . PHE A 1 112 ? -5.544 -8.258 0.125 1.00 79.62 112 PHE A C 1
ATOM 823 O O . PHE A 1 112 ? -5.459 -8.762 -0.991 1.00 79.62 112 PHE A O 1
ATOM 830 N N . GLU A 1 113 ? -5.567 -6.941 0.327 1.00 82.69 113 GLU A N 1
ATOM 831 C CA . GLU A 1 113 ? -5.241 -5.984 -0.734 1.00 82.69 113 GLU A CA 1
ATOM 832 C C . GLU A 1 113 ? -3.714 -5.933 -0.852 1.00 82.69 113 GLU A C 1
ATOM 834 O O . GLU A 1 113 ? -3.048 -5.380 0.025 1.00 82.69 113 GLU A O 1
ATOM 839 N N . ALA A 1 114 ? -3.161 -6.564 -1.884 1.00 85.19 114 ALA A N 1
ATOM 840 C CA . ALA A 1 114 ? -1.728 -6.535 -2.151 1.00 85.19 114 ALA A CA 1
ATOM 841 C C . ALA A 1 114 ? -1.298 -5.205 -2.785 1.00 85.19 114 ALA A C 1
ATOM 843 O O . ALA A 1 114 ? -2.112 -4.464 -3.336 1.00 85.19 114 ALA A O 1
ATOM 844 N N . HIS A 1 115 ? -0.000 -4.914 -2.725 1.00 88.56 115 HIS A N 1
ATOM 845 C CA . HIS A 1 115 ? 0.605 -3.821 -3.466 1.00 88.56 115 HIS A CA 1
ATOM 846 C C . HIS A 1 115 ? 0.478 -4.049 -4.976 1.00 88.56 115 HIS A C 1
ATOM 848 O O . HIS A 1 115 ? 0.096 -3.119 -5.689 1.00 88.56 115 HIS A O 1
ATOM 854 N N . GLY A 1 116 ? 0.774 -5.265 -5.445 1.00 83.38 116 GLY A N 1
ATOM 855 C CA . GLY A 1 116 ? 0.345 -5.747 -6.755 1.00 83.38 116 GLY A CA 1
ATOM 856 C C . GLY A 1 116 ? 0.903 -4.974 -7.943 1.00 83.38 116 GLY A C 1
ATOM 857 O O . GLY A 1 116 ? 0.165 -4.600 -8.851 1.00 83.38 116 GLY A O 1
ATOM 858 N N . THR A 1 117 ? 2.207 -4.707 -7.942 1.00 80.56 117 THR A N 1
ATOM 859 C CA . THR A 1 117 ? 2.836 -3.856 -8.964 1.00 80.56 117 THR A CA 1
ATOM 860 C C . THR A 1 117 ? 2.885 -4.466 -10.362 1.00 80.56 117 THR A C 1
ATOM 862 O O . THR A 1 117 ? 3.144 -3.745 -11.317 1.00 80.56 117 THR A O 1
ATOM 865 N N . GLY A 1 118 ? 2.689 -5.774 -10.524 1.00 82.31 118 GLY A N 1
ATOM 866 C CA . GLY A 1 118 ? 2.900 -6.420 -11.817 1.00 82.31 118 GLY A CA 1
ATOM 867 C C . GLY A 1 118 ? 4.371 -6.391 -12.240 1.00 82.31 118 GLY A C 1
ATOM 868 O O . GLY A 1 118 ? 4.671 -6.271 -13.426 1.00 82.31 118 GLY A O 1
ATOM 869 N N . THR A 1 119 ? 5.309 -6.442 -11.284 1.00 85.44 119 THR A N 1
ATOM 870 C CA . THR A 1 119 ? 6.752 -6.427 -11.578 1.00 85.44 119 THR A CA 1
ATOM 871 C C . THR A 1 119 ? 7.370 -7.806 -11.385 1.00 85.44 119 THR A C 1
ATOM 873 O O . THR A 1 119 ? 7.061 -8.516 -10.431 1.00 85.44 119 THR A O 1
ATOM 876 N N . GLN A 1 120 ? 8.333 -8.160 -12.242 1.00 87.62 120 GLN A N 1
ATOM 877 C CA . GLN A 1 120 ? 9.007 -9.470 -12.219 1.00 87.62 120 GLN A CA 1
ATOM 878 C C . GLN A 1 120 ? 9.698 -9.797 -10.888 1.00 87.62 120 GLN A C 1
ATOM 880 O O . GLN A 1 120 ? 9.890 -10.962 -10.551 1.00 87.62 120 GLN A O 1
ATOM 885 N N . VAL A 1 121 ? 10.103 -8.772 -10.135 1.00 88.62 121 VAL A N 1
ATOM 886 C CA . VAL A 1 121 ? 10.795 -8.930 -8.851 1.00 88.62 121 VAL A CA 1
ATOM 887 C C . VAL A 1 121 ? 9.857 -8.709 -7.667 1.00 88.62 121 VAL A C 1
ATOM 889 O O . VAL A 1 121 ? 9.940 -9.454 -6.689 1.00 88.62 121 VAL A O 1
ATOM 892 N N . GLY A 1 122 ? 9.011 -7.677 -7.722 1.00 88.56 122 GLY A N 1
ATOM 893 C CA . GLY A 1 122 ? 8.169 -7.273 -6.598 1.00 88.56 122 GLY A CA 1
ATOM 894 C C . GLY A 1 122 ? 7.093 -8.298 -6.290 1.00 88.56 122 GLY A C 1
ATOM 895 O O . GLY A 1 122 ? 6.986 -8.742 -5.149 1.00 88.56 122 GLY A O 1
ATOM 896 N N . ASP A 1 123 ? 6.375 -8.742 -7.315 1.00 86.25 123 ASP A N 1
ATOM 897 C CA . ASP A 1 123 ? 5.222 -9.624 -7.165 1.00 86.25 123 ASP A CA 1
ATOM 898 C C . ASP A 1 123 ? 5.590 -10.985 -6.537 1.00 86.25 123 ASP A C 1
ATOM 900 O O . ASP A 1 123 ? 4.927 -11.388 -5.573 1.00 86.25 123 ASP A O 1
ATOM 904 N N . PRO A 1 124 ? 6.679 -11.675 -6.953 1.00 88.25 124 PRO A N 1
ATOM 905 C CA . PRO A 1 124 ? 7.130 -12.882 -6.262 1.00 88.25 124 PRO A CA 1
ATOM 906 C C . PRO A 1 124 ? 7.565 -12.635 -4.814 1.00 88.25 124 PRO A C 1
ATOM 908 O O . PRO A 1 124 ? 7.371 -13.499 -3.960 1.00 88.25 124 PRO A O 1
ATOM 911 N N . LYS A 1 125 ? 8.165 -11.474 -4.514 1.00 90.00 125 LYS A N 1
ATOM 912 C CA . LYS A 1 125 ? 8.619 -11.138 -3.155 1.00 90.00 125 LYS A CA 1
ATOM 913 C C . LYS A 1 125 ? 7.455 -10.834 -2.221 1.00 90.00 125 LYS A C 1
ATOM 915 O O . LYS A 1 125 ? 7.477 -11.276 -1.074 1.00 90.00 125 LYS A O 1
ATOM 920 N N . GLU A 1 126 ? 6.439 -10.149 -2.723 1.00 88.75 126 GLU A N 1
ATOM 921 C CA . GLU A 1 126 ? 5.192 -9.910 -2.008 1.00 88.75 126 GLU A CA 1
ATOM 922 C C . GLU A 1 126 ? 4.439 -11.221 -1.746 1.00 88.75 126 GLU A C 1
ATOM 924 O O . GLU A 1 126 ? 4.081 -11.508 -0.603 1.00 88.75 126 GLU A O 1
ATOM 929 N N . ALA A 1 127 ? 4.288 -12.078 -2.762 1.00 88.25 127 ALA A N 1
ATOM 930 C CA . ALA A 1 127 ? 3.662 -13.390 -2.596 1.00 88.25 127 ALA A CA 1
ATOM 931 C C . ALA A 1 127 ? 4.422 -14.269 -1.582 1.00 88.25 127 ALA A C 1
ATOM 933 O O . ALA A 1 127 ? 3.810 -14.897 -0.716 1.00 88.25 127 ALA A O 1
ATOM 934 N N . GLU A 1 128 ? 5.761 -14.269 -1.634 1.00 88.81 128 GLU A N 1
ATOM 935 C CA . GLU A 1 128 ? 6.621 -14.951 -0.658 1.00 88.81 128 GLU A CA 1
ATOM 936 C C . GLU A 1 128 ? 6.388 -14.426 0.769 1.00 88.81 128 GLU A C 1
ATOM 938 O O . GLU A 1 128 ? 6.366 -15.210 1.721 1.00 88.81 128 GLU A O 1
ATOM 943 N N . ALA A 1 129 ? 6.224 -13.111 0.939 1.00 88.56 129 ALA A N 1
ATOM 944 C CA . ALA A 1 129 ? 5.972 -12.498 2.239 1.00 88.56 129 ALA A CA 1
ATOM 945 C C . ALA A 1 129 ? 4.604 -12.898 2.806 1.00 88.56 129 ALA A C 1
ATOM 947 O O . ALA A 1 129 ? 4.526 -13.310 3.966 1.00 88.56 129 ALA A O 1
ATOM 948 N N . ILE A 1 130 ? 3.552 -12.825 1.983 1.00 85.50 130 ILE A N 1
ATOM 949 C CA . ILE A 1 130 ? 2.175 -13.174 2.359 1.00 85.50 130 ILE A CA 1
ATOM 950 C C . ILE A 1 130 ? 2.085 -14.655 2.742 1.00 85.50 130 ILE A C 1
ATOM 952 O O . ILE A 1 130 ? 1.562 -14.985 3.804 1.00 85.50 130 ILE A O 1
ATOM 956 N N . HIS A 1 131 ? 2.666 -15.548 1.934 1.00 83.12 131 HIS A N 1
ATOM 957 C CA . HIS A 1 131 ? 2.621 -16.995 2.172 1.00 83.12 131 HIS A CA 1
ATOM 958 C C . HIS A 1 131 ? 3.244 -17.418 3.516 1.00 83.12 131 HIS A C 1
ATOM 960 O O . HIS A 1 131 ? 2.850 -18.423 4.109 1.00 83.12 131 HIS A O 1
ATOM 966 N N . LYS A 1 132 ? 4.201 -16.645 4.044 1.00 79.50 132 LYS A N 1
ATOM 967 C CA . LYS A 1 132 ? 4.867 -16.922 5.330 1.00 79.50 132 LYS A CA 1
ATOM 968 C C . LYS A 1 132 ? 4.004 -16.618 6.562 1.00 79.50 132 LYS A C 1
ATOM 970 O O . LYS A 1 132 ? 4.502 -16.754 7.682 1.00 79.50 132 LYS A O 1
ATOM 975 N N . ILE A 1 133 ? 2.765 -16.154 6.401 1.00 75.81 133 ILE A N 1
ATOM 976 C CA . ILE A 1 133 ? 1.953 -15.611 7.498 1.00 75.81 133 ILE A CA 1
ATOM 977 C C . ILE A 1 133 ? 0.613 -16.325 7.567 1.00 75.81 133 ILE A C 1
ATOM 979 O O . ILE A 1 133 ? -0.094 -16.425 6.575 1.00 75.81 133 ILE A O 1
ATOM 983 N N . ALA A 1 134 ? 0.231 -16.788 8.755 1.00 63.50 134 ALA A N 1
ATOM 984 C CA . ALA A 1 134 ? -1.105 -17.325 8.987 1.00 63.50 134 ALA A CA 1
ATOM 985 C C . ALA A 1 134 ? -2.176 -16.210 8.930 1.00 63.50 134 ALA A C 1
ATOM 987 O O . ALA A 1 134 ? -1.916 -15.103 9.407 1.00 63.50 134 ALA A O 1
ATOM 988 N N . PRO A 1 135 ? -3.381 -16.473 8.393 1.00 63.19 135 PRO A N 1
ATOM 989 C CA . PRO A 1 135 ? -3.877 -17.751 7.866 1.00 63.19 135 PRO A CA 1
ATOM 990 C C . PRO A 1 135 ? -3.541 -17.998 6.381 1.00 63.19 135 PRO A C 1
ATOM 992 O O . PRO A 1 135 ? -4.056 -18.937 5.783 1.00 63.19 135 PRO A O 1
ATOM 995 N N . PHE A 1 136 ? -2.703 -17.166 5.758 1.00 63.00 136 PHE A N 1
ATOM 996 C CA . PHE A 1 136 ? -2.308 -17.295 4.348 1.00 63.00 136 PHE A CA 1
ATOM 997 C C . PHE A 1 136 ? -1.268 -18.405 4.091 1.00 63.00 136 PHE A C 1
ATOM 999 O O . PHE A 1 136 ? -0.818 -18.593 2.959 1.00 63.00 136 PHE A O 1
ATOM 1006 N N . ASN A 1 137 ? -0.901 -19.166 5.125 1.00 57.19 137 ASN A N 1
ATOM 1007 C CA . ASN A 1 137 ? -0.056 -20.352 5.049 1.00 57.19 137 ASN A CA 1
ATOM 1008 C C . ASN A 1 137 ? -0.844 -21.538 4.454 1.00 57.19 137 ASN A C 1
ATOM 1010 O O . ASN A 1 137 ? -1.311 -22.433 5.151 1.00 57.19 137 ASN A O 1
ATOM 1014 N N . GLY A 1 138 ? -1.007 -21.531 3.134 1.00 49.66 138 GLY A N 1
ATOM 1015 C CA . GLY A 1 138 ? -1.714 -22.542 2.345 1.00 49.66 138 GLY A CA 1
ATOM 1016 C C . GLY A 1 138 ? -1.707 -22.152 0.864 1.00 49.66 138 GLY A C 1
ATOM 1017 O O . GLY A 1 138 ? -1.027 -21.184 0.511 1.00 49.66 138 GLY A O 1
ATOM 1018 N N . PRO A 1 139 ? -2.428 -22.861 -0.028 1.00 43.34 139 PRO A N 1
ATOM 1019 C CA . PRO A 1 139 ? -2.677 -22.341 -1.366 1.00 43.34 139 PRO A CA 1
ATOM 1020 C C . PRO A 1 139 ? -3.413 -21.011 -1.211 1.00 43.34 139 PRO A C 1
ATOM 1022 O O . PRO A 1 139 ? -4.566 -20.969 -0.774 1.00 43.34 139 PRO A O 1
ATOM 1025 N N . LEU A 1 140 ? -2.709 -19.919 -1.505 1.00 43.94 140 LEU A N 1
A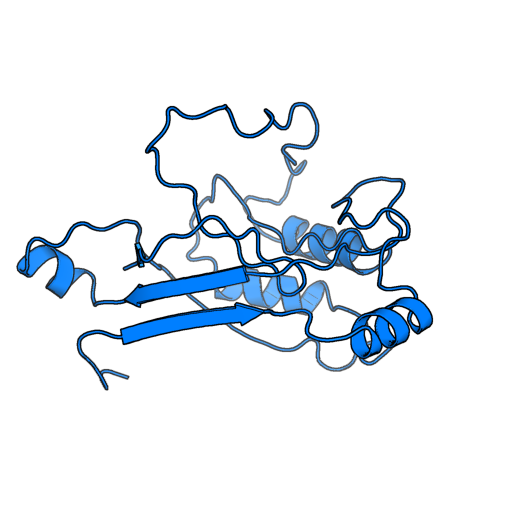TOM 1026 C CA . LEU A 1 140 ? -3.280 -18.587 -1.509 1.00 43.94 140 LEU A CA 1
ATOM 1027 C C . LEU A 1 140 ? -4.426 -18.637 -2.522 1.00 43.94 140 LEU A C 1
ATOM 1029 O O . LEU A 1 140 ? -4.185 -18.829 -3.714 1.00 43.94 140 LEU A O 1
ATOM 1033 N N . LYS A 1 141 ? -5.677 -18.525 -2.058 1.00 43.66 141 LYS A N 1
ATOM 1034 C CA . LYS A 1 141 ? -6.807 -18.262 -2.953 1.00 43.66 141 LYS A CA 1
ATOM 1035 C C . LYS A 1 141 ? -6.674 -16.823 -3.413 1.00 43.66 141 LYS A C 1
ATOM 1037 O O . LYS A 1 141 ? -7.355 -15.922 -2.933 1.00 43.66 141 LYS A O 1
ATOM 1042 N N . LEU A 1 142 ? -5.722 -16.626 -4.311 1.00 42.75 142 LEU A N 1
ATOM 1043 C CA . LEU A 1 142 ? -5.700 -15.486 -5.183 1.00 42.75 142 LEU A CA 1
ATOM 1044 C C . LEU A 1 142 ? -7.022 -15.524 -5.930 1.00 42.75 142 LEU A C 1
ATOM 1046 O O . LEU A 1 142 ? -7.360 -16.524 -6.562 1.00 42.75 142 LEU A O 1
ATOM 1050 N N . VAL A 1 143 ? -7.814 -14.467 -5.803 1.00 41.47 143 VAL A N 1
ATOM 1051 C CA . VAL A 1 143 ? -8.993 -14.294 -6.649 1.00 41.47 143 VAL A CA 1
ATOM 1052 C C . VAL A 1 143 ? -8.469 -13.887 -8.032 1.00 41.47 143 VAL A C 1
ATOM 1054 O O . VAL A 1 143 ? -8.553 -12.729 -8.418 1.00 41.47 143 VAL A O 1
ATOM 1057 N N . THR A 1 144 ? -7.803 -14.814 -8.726 1.00 37.62 144 THR A N 1
ATOM 1058 C CA . THR A 1 144 ? -7.169 -14.595 -10.037 1.00 37.62 144 THR A CA 1
ATOM 1059 C 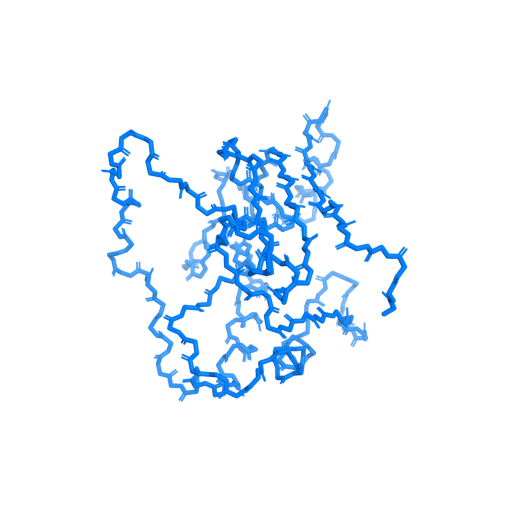C . THR A 1 144 ? -7.934 -15.274 -11.165 1.00 37.62 144 THR A C 1
ATOM 1061 O O . THR A 1 144 ? -7.966 -14.742 -12.269 1.00 37.62 144 THR A O 1
ATOM 1064 N N . GLU A 1 145 ? -8.637 -16.377 -10.903 1.00 24.33 145 GLU A N 1
ATOM 1065 C CA . GLU A 1 145 ? -9.560 -16.984 -11.868 1.00 24.33 145 GLU A CA 1
ATOM 1066 C C . GLU A 1 145 ? -11.000 -16.614 -11.522 1.00 24.33 145 GLU A C 1
ATOM 1068 O O . GLU A 1 145 ? -11.527 -16.975 -10.470 1.00 24.33 145 GLU A O 1
ATOM 1073 N N . GLY A 1 146 ? -11.629 -15.839 -12.406 1.00 26.83 146 GLY A N 1
ATOM 1074 C CA . GLY A 1 146 ? -12.938 -15.262 -12.132 1.00 26.83 146 GLY A CA 1
ATOM 1075 C C . GLY A 1 146 ? -12.865 -14.091 -11.159 1.00 26.83 146 GLY A C 1
ATOM 1076 O O . GLY A 1 146 ? -13.741 -13.966 -10.303 1.00 26.83 146 GLY A O 1
ATOM 1077 N N . ALA A 1 147 ? -11.869 -13.202 -11.304 1.00 31.86 147 ALA A N 1
ATOM 1078 C CA . ALA A 1 147 ? -12.086 -11.814 -10.916 1.00 31.86 147 ALA A CA 1
ATOM 1079 C C . ALA A 1 147 ? -13.383 -11.390 -11.610 1.00 31.86 147 ALA A C 1
ATOM 1081 O O . ALA A 1 147 ? -13.405 -11.148 -12.816 1.00 31.86 147 ALA A O 1
ATOM 1082 N N . ILE A 1 148 ? -14.494 -11.421 -10.868 1.00 28.52 148 ILE A N 1
ATOM 1083 C CA . ILE A 1 148 ? -15.747 -10.835 -11.309 1.00 28.52 148 ILE A CA 1
ATOM 1084 C C . ILE A 1 148 ? -15.306 -9.422 -11.686 1.00 28.52 148 ILE A C 1
ATOM 1086 O O . ILE A 1 148 ? -14.778 -8.749 -10.792 1.00 28.52 148 ILE A O 1
ATOM 1090 N N . PRO A 1 149 ? -15.393 -8.983 -12.964 1.00 35.88 149 PRO A N 1
ATOM 1091 C CA . PRO A 1 149 ? -15.191 -7.572 -13.253 1.00 35.88 149 PRO A CA 1
ATOM 1092 C C . PRO A 1 149 ? -16.096 -6.888 -12.259 1.00 35.88 149 PRO A C 1
ATOM 1094 O O . PRO A 1 149 ? -17.275 -7.250 -12.252 1.00 35.88 149 PRO A O 1
ATOM 1097 N N . TRP A 1 150 ? -15.503 -6.097 -11.348 1.00 34.69 150 TRP A N 1
ATOM 1098 C CA . TRP A 1 150 ? -16.159 -5.620 -10.129 1.00 34.69 150 TRP A CA 1
ATOM 1099 C C . TRP A 1 150 ? -17.632 -5.448 -10.451 1.00 34.69 150 TRP A C 1
ATOM 1101 O O . TRP A 1 150 ? -17.887 -4.679 -11.389 1.00 34.69 150 TRP A O 1
ATOM 1111 N N . PRO A 1 151 ? -18.547 -6.258 -9.863 1.00 31.53 151 PRO A N 1
ATOM 1112 C CA . PRO A 1 151 ? -19.902 -6.367 -10.387 1.00 31.53 151 PRO A CA 1
ATOM 1113 C C . PRO A 1 151 ? -20.389 -4.951 -10.629 1.00 31.53 151 PRO A C 1
ATOM 1115 O O . PRO A 1 151 ? -20.058 -4.077 -9.824 1.00 31.53 151 PRO A O 1
ATOM 1118 N N . ALA A 1 152 ? -21.057 -4.693 -11.755 1.00 35.41 152 ALA A N 1
ATOM 1119 C CA . ALA A 1 152 ? -21.683 -3.401 -11.983 1.00 35.41 152 ALA A CA 1
ATOM 1120 C C . ALA A 1 152 ? -22.669 -3.179 -10.826 1.00 35.41 152 ALA A C 1
ATOM 1122 O O . ALA A 1 152 ? -23.817 -3.612 -10.866 1.00 35.41 152 ALA A O 1
ATOM 1123 N N . LEU A 1 153 ? -22.163 -2.636 -9.720 1.00 37.72 153 LEU A N 1
ATOM 1124 C CA . LEU A 1 153 ? -22.926 -2.326 -8.538 1.00 37.72 153 LEU A CA 1
ATOM 1125 C C . LEU A 1 153 ? -23.767 -1.138 -8.959 1.00 37.72 153 LEU A C 1
ATOM 1127 O O . LEU A 1 153 ? -23.257 -0.227 -9.615 1.00 37.72 153 LEU A O 1
ATOM 1131 N N . ALA A 1 154 ? -25.051 -1.201 -8.618 1.00 32.50 154 ALA A N 1
ATOM 1132 C CA . ALA A 1 154 ? -26.011 -0.163 -8.939 1.00 32.50 154 ALA A CA 1
ATOM 1133 C C . ALA A 1 154 ? -25.425 1.231 -8.665 1.00 32.50 154 ALA A C 1
ATOM 1135 O O . ALA A 1 154 ? -24.696 1.429 -7.683 1.00 32.50 154 ALA A O 1
ATOM 1136 N N . ASP A 1 155 ? -25.744 2.180 -9.544 1.00 32.09 155 ASP A N 1
ATOM 1137 C CA . ASP A 1 155 ? -25.323 3.569 -9.402 1.00 32.09 155 ASP A CA 1
ATOM 1138 C C . ASP A 1 155 ? -25.604 4.058 -7.970 1.00 32.09 155 ASP A C 1
ATOM 1140 O O . ASP A 1 155 ? -26.735 4.006 -7.489 1.00 32.09 155 ASP A O 1
ATOM 1144 N N . GLY A 1 156 ? -24.550 4.481 -7.263 1.00 32.84 156 GLY A N 1
ATOM 1145 C CA . GLY A 1 156 ? -24.636 4.970 -5.883 1.00 32.84 156 GLY A CA 1
ATOM 1146 C C . GLY A 1 156 ? -24.092 4.040 -4.792 1.00 32.84 156 GLY A C 1
ATOM 1147 O O . GLY A 1 156 ? -23.974 4.489 -3.652 1.00 32.84 156 GLY A O 1
ATOM 1148 N N . VAL A 1 157 ? -23.689 2.796 -5.094 1.00 28.25 157 VAL A N 1
ATOM 1149 C CA . VAL A 1 157 ? -22.991 1.952 -4.102 1.00 28.25 157 VAL A CA 1
ATOM 1150 C C . VAL A 1 157 ? -21.533 2.418 -3.947 1.00 28.25 157 VAL A C 1
ATOM 1152 O O . VAL A 1 157 ? -20.783 2.432 -4.930 1.00 28.25 157 VAL A O 1
ATOM 1155 N N . PRO A 1 158 ? -21.080 2.807 -2.741 1.00 30.73 158 PRO A N 1
ATOM 1156 C CA . PRO A 1 158 ? -19.786 3.456 -2.588 1.00 30.73 158 PRO A CA 1
ATOM 1157 C C . PRO A 1 158 ? -18.615 2.487 -2.834 1.00 30.73 158 PRO A C 1
ATOM 1159 O O . PRO A 1 158 ? -18.419 1.533 -2.087 1.00 30.73 158 PRO A O 1
ATOM 1162 N N . ARG A 1 159 ? -17.759 2.784 -3.818 1.00 36.75 159 ARG A N 1
ATOM 1163 C CA . ARG A 1 159 ? -16.529 2.015 -4.102 1.00 36.75 159 ARG A CA 1
ATOM 1164 C C . ARG A 1 159 ? -15.484 2.229 -2.998 1.00 36.75 159 ARG A C 1
ATOM 1166 O O . ARG A 1 159 ? -15.370 3.331 -2.456 1.00 36.75 159 ARG A O 1
ATOM 1173 N N . ARG A 1 160 ? -14.754 1.185 -2.604 1.00 36.59 160 ARG A N 1
ATOM 1174 C CA . ARG A 1 160 ? -13.641 1.287 -1.641 1.00 36.59 160 ARG A CA 1
ATOM 1175 C C . ARG A 1 160 ? -12.507 2.095 -2.285 1.00 36.59 160 ARG A C 1
ATOM 1177 O O . ARG A 1 160 ? -12.242 1.912 -3.467 1.00 36.59 160 ARG A O 1
ATOM 1184 N N . ALA A 1 161 ? -11.850 2.978 -1.535 1.00 31.38 161 ALA A N 1
ATOM 1185 C CA . ALA A 1 161 ? -10.611 3.588 -2.006 1.00 31.38 161 ALA A CA 1
ATOM 1186 C C . ALA A 1 161 ? -9.481 2.558 -1.865 1.00 31.38 161 ALA A C 1
ATOM 1188 O O . ALA A 1 161 ? -9.195 2.122 -0.749 1.00 31.38 161 ALA A O 1
ATOM 1189 N N . SER A 1 162 ? -8.880 2.157 -2.985 1.00 37.75 162 SER A N 1
ATOM 1190 C CA . SER A 1 162 ? -7.594 1.457 -3.005 1.00 37.75 162 SER A CA 1
ATOM 1191 C C . SER A 1 162 ? -6.527 2.460 -3.435 1.00 37.75 162 SER A C 1
ATOM 1193 O O . SER A 1 162 ? -6.694 3.168 -4.433 1.00 37.75 162 SER A O 1
ATOM 1195 N N . VAL A 1 163 ? -5.474 2.580 -2.628 1.00 32.78 163 VAL A N 1
ATOM 1196 C CA . VAL A 1 163 ? -4.304 3.411 -2.919 1.00 32.78 163 VAL A CA 1
ATOM 1197 C C . VAL A 1 163 ? -3.108 2.479 -2.962 1.00 32.78 163 VAL A C 1
ATOM 1199 O O . VAL A 1 163 ? -2.596 2.063 -1.926 1.00 32.78 163 VAL A O 1
ATOM 1202 N N . ASN A 1 164 ? -2.678 2.158 -4.172 1.00 43.84 164 ASN A N 1
ATOM 1203 C CA . ASN A 1 164 ? -1.387 1.552 -4.445 1.00 43.84 164 ASN A CA 1
ATOM 1204 C C . ASN A 1 164 ? -0.402 2.722 -4.692 1.00 43.84 164 ASN A C 1
ATOM 1206 O O . ASN A 1 164 ? -0.773 3.741 -5.276 1.00 43.84 164 ASN A O 1
ATOM 1210 N N . SER A 1 165 ? 0.853 2.626 -4.234 1.00 39.38 165 SER A N 1
ATOM 1211 C CA . SER A 1 165 ? 1.879 3.684 -4.378 1.00 39.38 165 SER A CA 1
ATOM 1212 C C . SER A 1 165 ? 2.212 4.090 -5.825 1.00 39.38 165 SER A C 1
ATOM 1214 O O . SER A 1 165 ? 2.930 5.066 -6.038 1.00 39.38 165 SER A O 1
ATOM 1216 N N . PHE A 1 166 ? 1.674 3.383 -6.814 1.00 36.34 166 PHE A N 1
ATOM 1217 C CA . PHE A 1 166 ? 1.867 3.588 -8.245 1.00 36.34 166 PHE A CA 1
ATOM 1218 C C . PHE A 1 166 ? 0.558 3.739 -9.040 1.00 36.34 166 PHE A C 1
ATOM 1220 O O . PHE A 1 166 ? 0.578 4.257 -10.161 1.00 36.34 166 PHE A O 1
ATOM 1227 N N . GLU A 1 167 ? -0.580 3.380 -8.440 1.00 37.25 167 GLU A N 1
ATOM 1228 C CA . GLU A 1 167 ? -1.915 3.505 -9.025 1.00 37.25 167 GLU A CA 1
ATOM 1229 C C . GLU A 1 167 ? -2.903 4.031 -7.979 1.00 37.25 167 GLU A C 1
ATOM 1231 O O . GLU A 1 167 ? -3.164 3.400 -6.954 1.00 37.25 167 GLU A O 1
ATOM 1236 N N . ILE A 1 168 ? -3.507 5.184 -8.264 1.00 34.22 168 ILE A N 1
ATOM 1237 C CA . ILE A 1 168 ? -4.734 5.591 -7.586 1.00 34.22 168 ILE A CA 1
ATOM 1238 C C . ILE A 1 168 ? -5.882 5.255 -8.531 1.00 34.22 168 ILE A C 1
ATOM 1240 O O . ILE A 1 168 ? -6.050 5.904 -9.562 1.00 34.22 168 ILE A O 1
ATOM 1244 N N . PHE A 1 169 ? -6.705 4.268 -8.180 1.00 32.94 169 PHE A N 1
ATOM 1245 C CA . PHE A 1 169 ? -8.001 4.095 -8.830 1.00 32.94 169 PHE A CA 1
ATOM 1246 C C . PHE A 1 169 ? -8.946 5.173 -8.293 1.00 32.94 169 PHE A C 1
ATOM 1248 O O . PHE A 1 169 ? -9.643 4.998 -7.294 1.00 32.94 169 PHE A O 1
ATOM 1255 N N . SER A 1 170 ? -8.924 6.343 -8.932 1.00 28.28 170 SER A N 1
ATOM 1256 C CA . SER A 1 170 ? -9.802 7.458 -8.587 1.00 28.28 170 SER A CA 1
ATOM 1257 C C . SER A 1 170 ? -11.257 7.127 -8.917 1.00 28.28 170 SER A C 1
ATOM 1259 O O . SER A 1 170 ? -11.682 7.142 -10.070 1.00 28.28 170 SER A O 1
ATOM 1261 N N . GLN A 1 171 ? -12.051 6.887 -7.881 1.00 28.84 171 GLN A N 1
ATOM 1262 C CA . GLN A 1 171 ? -13.498 7.054 -7.906 1.00 28.84 171 GLN A CA 1
ATOM 1263 C C . GLN A 1 171 ? -13.827 7.969 -6.729 1.00 28.84 171 GLN A C 1
ATOM 1265 O O . GLN A 1 171 ? -13.860 7.521 -5.587 1.00 28.84 171 GLN A O 1
ATOM 1270 N N . LYS A 1 172 ? -13.962 9.273 -7.012 1.00 27.39 172 LYS A N 1
ATOM 1271 C CA . LY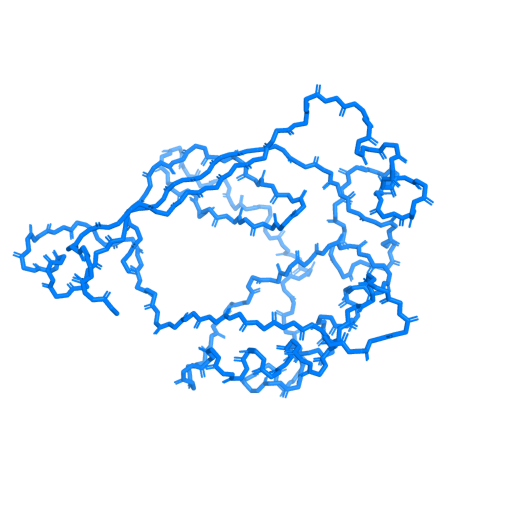S A 1 172 ? -14.279 10.350 -6.058 1.00 27.39 172 LYS A CA 1
ATOM 1272 C C . LYS A 1 172 ? -15.101 9.852 -4.866 1.00 27.39 172 LYS A C 1
ATOM 1274 O O . LYS A 1 172 ? -16.285 9.563 -5.027 1.00 27.39 172 LYS A O 1
ATOM 1279 N N . THR A 1 173 ? -14.538 9.835 -3.659 1.00 30.52 173 THR A N 1
ATOM 1280 C CA . THR A 1 173 ? -15.354 9.943 -2.443 1.00 30.52 173 THR A CA 1
ATOM 1281 C C . THR A 1 173 ? -14.531 10.469 -1.265 1.00 30.52 173 THR A C 1
ATOM 1283 O O . THR A 1 173 ? -13.493 9.912 -0.922 1.00 30.52 173 THR A O 1
ATOM 1286 N N . LEU A 1 174 ? -15.023 11.538 -0.636 1.00 28.73 174 LEU A N 1
ATOM 1287 C CA . LEU A 1 174 ? -14.713 11.885 0.751 1.00 28.73 174 LEU A CA 1
ATOM 1288 C C . LEU A 1 174 ? -15.437 10.865 1.634 1.00 28.73 174 LEU A C 1
ATOM 1290 O O . LEU A 1 174 ? -16.667 10.837 1.612 1.00 28.73 174 LEU A O 1
ATOM 1294 N N . LYS A 1 175 ? -14.716 10.016 2.369 1.00 36.81 175 LYS A N 1
ATOM 1295 C CA . LYS A 1 175 ? -15.340 9.016 3.257 1.00 36.81 175 LYS A CA 1
ATOM 1296 C C . LYS A 1 175 ? -14.815 9.083 4.675 1.00 36.81 175 LYS A C 1
ATOM 1298 O O . LYS A 1 175 ? -13.731 9.595 4.929 1.00 36.81 175 LYS A O 1
ATOM 1303 N N . ARG A 1 176 ? -15.606 8.600 5.621 1.00 31.66 176 ARG A N 1
ATOM 1304 C CA . ARG A 1 176 ? -15.337 8.703 7.052 1.00 31.66 176 ARG A CA 1
ATOM 1305 C C . ARG A 1 176 ? -14.894 7.324 7.540 1.00 31.66 176 ARG A C 1
ATOM 1307 O O . ARG A 1 176 ? -15.707 6.475 7.881 1.00 31.66 176 ARG A O 1
ATOM 1314 N N . ILE A 1 177 ? -13.584 7.088 7.504 1.00 35.00 177 ILE A N 1
ATOM 1315 C CA . ILE A 1 177 ? -12.971 5.832 7.952 1.00 35.00 177 ILE A CA 1
ATOM 1316 C C . ILE A 1 177 ? -12.596 5.983 9.425 1.00 35.00 177 ILE A C 1
ATOM 1318 O O . ILE A 1 177 ? -11.862 6.903 9.763 1.00 35.00 177 ILE A O 1
ATOM 1322 N N . TYR A 1 178 ? -13.078 5.104 10.298 1.00 41.56 178 TYR A N 1
ATOM 1323 C CA . TYR A 1 178 ? -12.791 5.147 11.736 1.00 41.56 178 TYR A CA 1
ATOM 1324 C C . TYR A 1 178 ? -11.776 4.086 12.130 1.00 41.56 178 TYR A C 1
ATOM 1326 O O . TYR A 1 178 ? -11.542 3.170 11.318 1.00 41.56 178 TYR A O 1
#

pLDDT: mean 75.01, std 23.12, range [24.33, 97.19]

InterPro domains:
  IPR014030 Beta-ketoacyl synthase-like, N-terminal domain [PF00109] (2-63)
  IPR014031 Beta-ketoacyl synthase, C-terminal domain [PF02801] (72-135)
  IPR016039 Thiolase-like [G3DSA:3.40.47.10] (1-135)
  IPR016039 Thiolase-like [SSF53901] (31-167)
  IPR020841 Polyketide synthase, beta-ketoacyl synthase domain [PS52004] (1-178)
  IPR020841 Polyketide synthase, beta-ketoacyl synthase domain [SM00825] (1-168)
  IPR050091 Polyketide and Nonribosomal Peptide Biosynthesis Enzymes [PTHR43775] (2-133)

Radius of gyration: 18.23 Å; chains: 1; bounding box: 47×39×44 Å